Protein AF-A0A524I4J6-F1 (afdb_monomer_lite)

Secondary structure (DSSP, 8-state):
-HHHHHHHHHHHHHHHHHHHHTTS-THHHHHHHHHHHHHHHHHHHHHHHHHHHHHHHHHHHHHT-EEPTTT--EE-TT-SB-TTT-PBP-

Foldseek 3Di:
DVVVVVVVVVVVVVVVVLVVPVVPDSPVVVVVVVVVVVVVVVVVVVVVVVVVVVVVVVVVQVVQFFQDPPPRDTDGHPDQADPPPRHGTD

Radius of gyration: 28.02 Å; chains: 1; bounding box: 64×16×60 Å

Structure (mmCIF, N/CA/C/O backbone):
data_AF-A0A524I4J6-F1
#
_entry.id   AF-A0A524I4J6-F1
#
loop_
_atom_site.group_PDB
_atom_site.id
_atom_site.type_symbol
_atom_site.label_atom_id
_atom_site.label_alt_id
_atom_site.label_comp_id
_atom_site.label_asym_id
_atom_site.label_entity_id
_atom_site.label_seq_id
_atom_site.pdbx_PDB_ins_code
_atom_site.Cartn_x
_atom_site.Cartn_y
_atom_site.Cartn_z
_atom_site.occupancy
_atom_site.B_iso_or_equiv
_atom_site.auth_seq_id
_atom_site.auth_comp_id
_atom_site.auth_asym_id
_atom_site.auth_atom_id
_atom_site.pdbx_PDB_model_num
ATOM 1 N N . MET A 1 1 ? -10.262 -6.483 -22.591 1.00 43.72 1 MET A N 1
ATOM 2 C CA . MET A 1 1 ? -9.177 -7.012 -23.455 1.00 43.72 1 MET A CA 1
ATOM 3 C C . MET A 1 1 ? -8.222 -5.934 -23.988 1.00 43.72 1 MET A C 1
ATOM 5 O O . MET A 1 1 ? -7.063 -6.253 -24.195 1.00 43.72 1 MET A O 1
ATOM 9 N N . ALA A 1 2 ? -8.625 -4.659 -24.114 1.00 50.22 2 ALA A N 1
ATOM 10 C CA . ALA A 1 2 ? -7.726 -3.566 -24.533 1.00 50.22 2 ALA A CA 1
ATOM 11 C C . ALA A 1 2 ? -6.580 -3.236 -23.543 1.00 50.22 2 ALA A C 1
ATOM 13 O O . ALA A 1 2 ? -5.542 -2.727 -23.945 1.00 50.22 2 ALA A O 1
ATOM 14 N N . SER A 1 3 ? -6.736 -3.564 -22.254 1.00 53.88 3 SER A N 1
ATOM 15 C CA . SER A 1 3 ? -5.728 -3.274 -21.219 1.00 53.88 3 SER A CA 1
ATOM 16 C C . SER A 1 3 ? -4.484 -4.177 -21.294 1.00 53.88 3 SER A C 1
ATOM 18 O O . SER A 1 3 ? -3.383 -3.722 -20.996 1.00 53.88 3 SER A O 1
ATOM 20 N N . VAL A 1 4 ? -4.623 -5.423 -21.762 1.00 64.56 4 VAL A N 1
ATOM 21 C CA . VAL A 1 4 ? -3.505 -6.386 -21.831 1.00 64.56 4 VAL A CA 1
ATOM 22 C C . VAL A 1 4 ? -2.570 -6.074 -23.007 1.00 64.56 4 VAL A C 1
ATOM 24 O O . VAL A 1 4 ? -1.355 -6.198 -22.880 1.00 64.56 4 VAL A O 1
ATOM 27 N N . GLY A 1 5 ? -3.115 -5.588 -24.130 1.00 66.12 5 GLY A N 1
ATOM 28 C CA . GLY A 1 5 ? -2.321 -5.203 -25.303 1.00 66.12 5 GLY A CA 1
ATOM 29 C C . GLY A 1 5 ? -1.381 -4.026 -25.030 1.00 66.12 5 GLY A C 1
ATOM 30 O O . GLY A 1 5 ? -0.221 -4.061 -25.433 1.00 66.12 5 GLY A O 1
ATOM 31 N N . GLY A 1 6 ? -1.846 -3.025 -24.273 1.00 70.56 6 GLY A N 1
ATOM 32 C CA . GLY A 1 6 ? -1.018 -1.886 -23.865 1.00 70.56 6 GLY A CA 1
ATOM 33 C C . GLY A 1 6 ? 0.157 -2.291 -22.972 1.00 70.56 6 GLY A C 1
ATOM 34 O O . GLY A 1 6 ? 1.265 -1.804 -23.172 1.00 70.56 6 GLY A O 1
ATOM 35 N N . MET A 1 7 ? -0.051 -3.236 -22.047 1.00 73.00 7 MET A N 1
ATOM 36 C CA . MET A 1 7 ? 1.032 -3.771 -21.213 1.00 73.00 7 MET A CA 1
ATOM 37 C C . MET A 1 7 ? 2.114 -4.452 -22.056 1.00 73.00 7 MET A C 1
ATOM 39 O O . MET A 1 7 ? 3.292 -4.165 -21.877 1.00 73.00 7 MET A O 1
ATOM 43 N N . ILE A 1 8 ? 1.744 -5.304 -23.014 1.00 71.88 8 ILE A N 1
ATOM 44 C CA . ILE A 1 8 ? 2.726 -6.072 -23.798 1.00 71.88 8 ILE A CA 1
ATOM 45 C C . ILE A 1 8 ? 3.548 -5.163 -24.724 1.00 71.88 8 ILE A C 1
ATOM 47 O O . ILE A 1 8 ? 4.765 -5.326 -24.804 1.00 71.88 8 ILE A O 1
ATOM 51 N N . PHE A 1 9 ? 2.924 -4.168 -25.367 1.00 71.44 9 PHE A N 1
ATOM 52 C CA . PHE A 1 9 ? 3.653 -3.176 -26.169 1.00 71.44 9 PHE A CA 1
ATOM 53 C C . PHE A 1 9 ? 4.611 -2.338 -25.319 1.00 71.44 9 PHE A C 1
ATOM 55 O O . PHE A 1 9 ? 5.734 -2.066 -25.743 1.00 71.44 9 PHE A O 1
ATOM 62 N N . PHE A 1 10 ? 4.199 -1.974 -24.105 1.00 71.19 10 PHE A N 1
ATOM 63 C CA . PHE A 1 10 ? 5.038 -1.215 -23.185 1.00 71.19 10 PHE A CA 1
ATOM 64 C C . PHE A 1 10 ? 6.252 -2.028 -22.721 1.00 71.19 10 PHE A C 1
ATOM 66 O O . PHE A 1 10 ? 7.377 -1.532 -22.779 1.00 71.19 10 PHE A O 1
ATOM 73 N N . LEU A 1 11 ? 6.051 -3.297 -22.340 1.00 71.69 11 LEU A N 1
ATOM 74 C CA . LEU A 1 11 ? 7.149 -4.196 -21.980 1.00 71.69 11 LEU A CA 1
ATOM 75 C C . LEU A 1 11 ? 8.083 -4.443 -23.176 1.00 71.69 11 LEU A C 1
ATOM 77 O O . LEU A 1 11 ? 9.296 -4.300 -23.039 1.00 71.69 11 LEU A O 1
ATOM 81 N N . GLY A 1 12 ? 7.539 -4.748 -24.357 1.00 73.25 12 GLY A N 1
ATOM 82 C CA . GLY A 1 12 ? 8.330 -5.011 -25.564 1.00 73.25 12 GLY A CA 1
ATOM 83 C C . GLY A 1 12 ? 9.180 -3.815 -26.002 1.00 73.25 12 GLY A C 1
ATOM 84 O O . GLY A 1 12 ? 10.362 -3.977 -26.312 1.00 73.25 12 GLY A O 1
ATOM 85 N N . SER A 1 13 ? 8.620 -2.603 -25.957 1.00 73.25 13 SER A N 1
ATOM 86 C CA . SER A 1 13 ? 9.355 -1.383 -26.310 1.00 73.25 13 SER A CA 1
ATOM 87 C C . SER A 1 13 ? 10.440 -1.038 -25.283 1.00 73.25 13 SER A C 1
ATOM 89 O O . SER A 1 13 ? 11.492 -0.521 -25.661 1.00 73.25 13 SER A O 1
ATOM 91 N N . PHE A 1 14 ? 10.229 -1.365 -24.004 1.00 69.00 14 PHE A N 1
ATOM 92 C CA . PHE A 1 14 ? 11.248 -1.219 -22.962 1.00 69.00 14 PHE A CA 1
ATOM 93 C C . PHE A 1 14 ? 12.429 -2.163 -23.197 1.00 69.00 14 PHE A C 1
ATOM 95 O O . PHE A 1 14 ? 13.569 -1.710 -23.242 1.00 69.00 14 PHE A O 1
ATOM 102 N N . PHE A 1 15 ? 12.178 -3.456 -23.418 1.00 68.06 15 PHE A N 1
ATOM 103 C CA . PHE A 1 15 ? 13.250 -4.427 -23.667 1.00 68.06 15 PHE A CA 1
ATOM 104 C C . PHE A 1 15 ? 14.021 -4.141 -24.966 1.00 68.06 15 PHE A C 1
ATOM 106 O O . PHE A 1 15 ? 15.241 -4.305 -24.995 1.00 68.06 15 PHE A O 1
ATOM 113 N N . GLY A 1 16 ? 13.346 -3.646 -26.010 1.00 67.81 16 GLY A N 1
ATOM 114 C CA . GLY A 1 16 ? 13.996 -3.224 -27.256 1.00 67.81 16 GLY A CA 1
ATOM 115 C C . GLY A 1 16 ? 14.945 -2.033 -27.073 1.00 67.81 16 GLY A C 1
ATOM 116 O O . GLY A 1 16 ? 16.069 -2.058 -27.572 1.00 67.81 16 GLY A O 1
ATOM 117 N N . LEU A 1 17 ? 14.543 -1.023 -26.295 1.00 65.19 17 LEU A N 1
ATOM 118 C CA . LEU A 1 17 ? 15.404 0.116 -25.943 1.00 65.19 17 LEU A CA 1
ATOM 1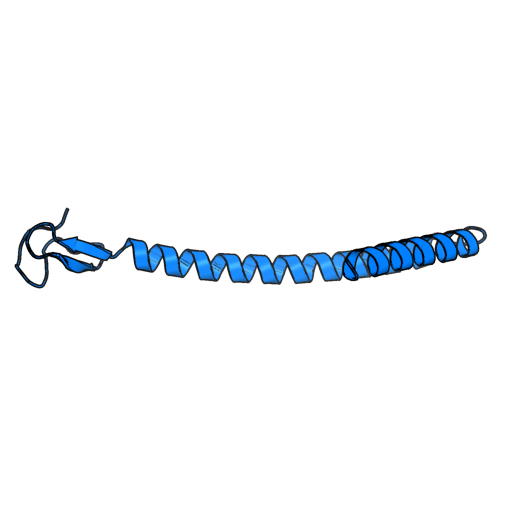19 C C . LEU A 1 17 ? 16.613 -0.310 -25.097 1.00 65.19 17 LEU A C 1
ATOM 121 O O . LEU A 1 17 ? 17.723 0.175 -25.310 1.00 65.19 17 LEU A O 1
ATOM 125 N N . ILE A 1 18 ? 16.411 -1.252 -24.176 1.00 64.75 18 ILE A N 1
ATOM 126 C CA . ILE A 1 18 ? 17.464 -1.817 -23.323 1.00 64.75 18 ILE A CA 1
ATOM 127 C C . ILE A 1 18 ? 18.507 -2.581 -24.152 1.00 64.75 18 ILE A C 1
ATOM 129 O O . ILE A 1 18 ? 19.705 -2.426 -23.917 1.00 64.75 18 ILE A O 1
ATOM 133 N N . ALA A 1 19 ? 18.073 -3.349 -25.155 1.00 63.28 19 ALA A N 1
ATOM 134 C CA . ALA A 1 19 ? 18.968 -4.086 -26.047 1.00 63.28 19 ALA A CA 1
ATOM 135 C C . ALA A 1 19 ? 19.850 -3.157 -26.901 1.00 63.28 19 ALA A C 1
ATOM 137 O O . ALA A 1 19 ? 21.024 -3.454 -27.117 1.00 63.28 19 ALA A O 1
ATOM 138 N N . ILE A 1 20 ? 19.316 -2.009 -27.335 1.00 62.16 20 ILE A N 1
ATOM 139 C CA . ILE A 1 20 ? 20.063 -1.009 -28.119 1.00 62.16 20 ILE A CA 1
ATOM 140 C C . ILE A 1 20 ? 21.060 -0.237 -27.233 1.00 62.16 20 ILE A C 1
ATOM 142 O O . ILE A 1 20 ? 22.152 0.104 -27.681 1.00 62.16 20 ILE A O 1
ATOM 146 N N . LEU A 1 21 ? 20.728 -0.004 -25.958 1.00 58.78 21 LEU A N 1
ATOM 147 C CA . LEU A 1 21 ? 21.579 0.708 -24.990 1.00 58.78 21 LEU A CA 1
ATOM 148 C C . LEU A 1 21 ? 22.616 -0.190 -24.282 1.00 58.78 21 LEU A C 1
ATOM 150 O O . LEU A 1 21 ? 23.536 0.317 -23.640 1.00 58.78 21 LEU A O 1
ATOM 154 N N . GLY A 1 22 ? 22.495 -1.517 -24.391 1.00 59.00 22 GLY A N 1
ATOM 155 C CA . GLY A 1 22 ? 23.347 -2.496 -23.702 1.00 59.00 22 GLY A CA 1
ATOM 156 C C . GLY A 1 22 ? 24.811 -2.541 -24.158 1.00 59.00 22 GLY A C 1
ATOM 157 O O . GLY A 1 22 ? 25.647 -3.103 -23.456 1.00 59.00 22 GLY A O 1
ATOM 158 N N . ILE A 1 23 ? 25.146 -1.927 -25.295 1.00 63.88 23 ILE A N 1
ATOM 159 C CA . ILE A 1 23 ? 26.502 -1.969 -25.868 1.00 63.88 23 ILE A CA 1
ATOM 160 C C . ILE A 1 23 ? 27.456 -0.995 -25.141 1.00 63.88 23 ILE A C 1
ATOM 162 O O . ILE A 1 23 ? 28.669 -1.189 -25.159 1.00 63.88 23 ILE A O 1
ATOM 166 N N . THR A 1 24 ? 26.937 0.009 -24.421 1.00 57.94 24 THR A N 1
ATOM 167 C CA . THR A 1 24 ? 27.753 1.045 -23.760 1.00 57.94 24 THR A CA 1
ATOM 168 C C . THR A 1 24 ? 27.071 1.599 -22.496 1.00 57.94 24 THR A C 1
ATOM 170 O O . THR A 1 24 ? 26.323 2.567 -22.568 1.00 57.94 24 THR A O 1
ATOM 173 N N . GLY A 1 25 ? 27.334 1.035 -21.309 1.00 63.62 25 GLY A N 1
ATOM 174 C CA . GLY A 1 25 ? 27.089 1.752 -20.038 1.00 63.62 25 GLY A CA 1
ATOM 175 C C . GLY A 1 25 ? 25.666 1.713 -19.452 1.00 63.62 25 GLY A C 1
ATOM 176 O O . GLY A 1 25 ? 25.207 2.689 -18.862 1.00 63.62 25 GLY A O 1
ATOM 177 N N . PHE A 1 26 ? 24.983 0.571 -19.540 1.00 68.00 26 PHE A N 1
ATOM 178 C CA . PHE A 1 26 ? 23.584 0.382 -19.121 1.00 68.00 26 PHE A CA 1
ATOM 179 C C . PHE A 1 26 ? 23.286 0.532 -17.604 1.00 68.00 26 PHE A C 1
ATOM 181 O O . PHE A 1 26 ? 22.130 0.555 -17.185 1.00 68.00 26 PHE A O 1
ATOM 188 N N . LEU A 1 27 ? 24.305 0.672 -16.752 1.00 70.00 27 LEU A N 1
ATOM 189 C CA . LEU A 1 27 ? 24.128 0.680 -15.293 1.00 70.00 27 LEU A CA 1
ATOM 190 C C . LEU A 1 27 ? 23.386 1.928 -14.778 1.00 70.00 27 LEU A C 1
ATOM 192 O O . LEU A 1 27 ? 22.564 1.846 -13.867 1.00 70.00 27 LEU A O 1
ATOM 196 N N . ILE A 1 28 ? 23.652 3.083 -15.392 1.00 76.06 28 ILE A N 1
ATOM 197 C CA . ILE A 1 28 ? 23.057 4.369 -15.012 1.00 76.06 28 ILE A CA 1
ATOM 198 C C . ILE A 1 28 ? 21.552 4.413 -15.338 1.00 76.06 28 ILE A C 1
ATOM 200 O O . ILE A 1 28 ? 20.767 4.669 -14.423 1.00 76.06 28 ILE A O 1
ATOM 204 N N . PRO A 1 29 ? 21.096 4.123 -16.575 1.00 73.81 29 PRO A N 1
ATOM 205 C CA . PRO A 1 29 ? 19.664 4.132 -16.876 1.00 73.81 29 PRO A CA 1
ATOM 206 C C . PRO A 1 29 ? 18.889 3.055 -16.102 1.00 73.81 29 PRO A C 1
ATOM 208 O O . PRO A 1 29 ? 17.760 3.309 -15.682 1.00 73.81 29 PRO A O 1
ATOM 211 N N . ALA A 1 30 ? 19.497 1.891 -15.842 1.00 77.25 30 ALA A N 1
ATOM 212 C CA . ALA A 1 30 ? 18.875 0.843 -15.035 1.00 77.25 30 ALA A CA 1
ATOM 213 C C . ALA A 1 30 ? 18.564 1.316 -13.603 1.00 77.25 30 ALA A C 1
ATOM 215 O O . ALA A 1 30 ? 17.453 1.106 -13.113 1.00 77.25 30 ALA A O 1
ATOM 216 N N . LEU A 1 31 ? 19.500 2.011 -12.946 1.00 81.12 31 LEU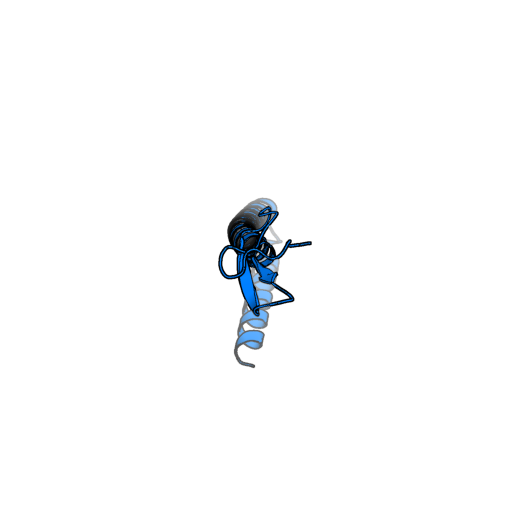 A N 1
ATOM 217 C CA . LEU A 1 31 ? 19.279 2.565 -11.605 1.00 81.12 31 LEU A CA 1
ATOM 218 C C . LEU A 1 31 ? 18.170 3.620 -11.582 1.00 81.12 31 LEU A C 1
ATOM 220 O O . LEU A 1 31 ? 17.352 3.630 -10.660 1.00 81.12 31 LEU A O 1
ATOM 224 N N . VAL A 1 32 ? 18.102 4.470 -12.609 1.00 84.38 32 VAL A N 1
ATOM 225 C CA . VAL A 1 32 ? 17.047 5.485 -12.725 1.00 84.38 32 VAL A CA 1
ATOM 226 C C . VAL A 1 32 ? 15.674 4.818 -12.807 1.00 84.38 32 VAL A C 1
ATOM 228 O O . VAL A 1 32 ? 14.792 5.148 -12.014 1.00 84.38 32 VAL A O 1
ATOM 231 N N . ILE A 1 33 ? 15.501 3.819 -13.676 1.00 84.06 33 ILE A N 1
ATOM 232 C CA . ILE A 1 33 ? 14.219 3.112 -13.833 1.00 84.06 33 ILE A CA 1
ATOM 233 C C . ILE A 1 33 ? 13.833 2.379 -12.539 1.00 84.06 33 ILE A C 1
ATOM 235 O O . ILE A 1 33 ? 12.689 2.482 -12.090 1.00 84.06 33 ILE A O 1
ATOM 239 N N . CYS A 1 34 ? 14.786 1.698 -11.895 1.00 85.31 34 CYS A N 1
ATOM 240 C CA . CYS A 1 34 ? 14.547 1.013 -10.624 1.00 85.31 34 CYS A CA 1
ATOM 241 C C . CYS A 1 34 ? 14.117 1.982 -9.514 1.00 85.31 34 CYS A C 1
ATOM 243 O O . CYS A 1 34 ? 13.191 1.677 -8.761 1.00 85.31 34 CYS A O 1
ATOM 245 N N . SER A 1 35 ? 14.742 3.161 -9.423 1.00 88.50 35 SER A N 1
ATOM 246 C CA . SER A 1 35 ? 14.378 4.161 -8.412 1.00 88.50 35 SER A CA 1
ATOM 247 C C . SER A 1 35 ? 12.960 4.709 -8.613 1.00 88.50 35 SER A C 1
ATOM 249 O O . SER A 1 35 ? 12.207 4.828 -7.646 1.00 88.50 35 SER A O 1
ATOM 251 N N . ILE A 1 36 ? 12.552 4.952 -9.863 1.00 91.19 36 ILE A N 1
ATOM 252 C CA . ILE A 1 36 ? 11.191 5.393 -10.197 1.00 91.19 36 ILE A CA 1
ATOM 253 C C . ILE A 1 36 ? 10.175 4.305 -9.828 1.00 91.19 36 ILE A C 1
ATOM 255 O O . ILE A 1 36 ? 9.170 4.595 -9.174 1.00 91.19 36 ILE A O 1
ATOM 259 N N . GLY A 1 37 ? 10.458 3.045 -10.175 1.00 88.38 37 GLY A N 1
ATOM 260 C CA . GLY A 1 37 ? 9.610 1.907 -9.813 1.00 88.38 37 GLY A CA 1
ATOM 261 C C . GLY A 1 37 ? 9.443 1.755 -8.298 1.00 88.38 37 GLY A C 1
ATOM 262 O O . GLY A 1 37 ? 8.322 1.604 -7.809 1.00 88.38 37 GLY A 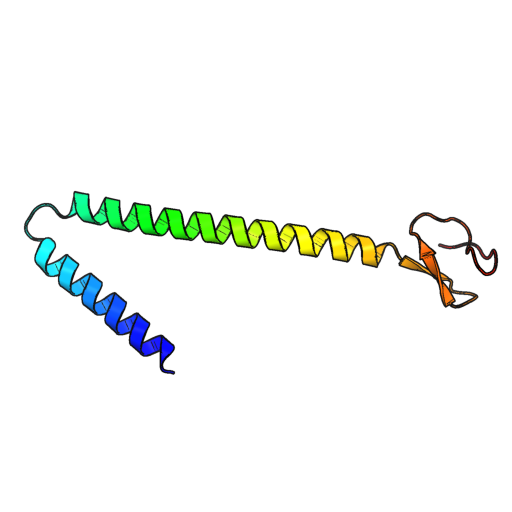O 1
ATOM 263 N N . ALA A 1 38 ? 10.535 1.881 -7.539 1.00 92.25 38 ALA A N 1
ATOM 264 C CA . ALA A 1 38 ? 10.503 1.827 -6.080 1.00 92.25 38 ALA A CA 1
ATOM 265 C C . ALA A 1 38 ? 9.660 2.962 -5.476 1.00 92.25 38 ALA A C 1
ATOM 267 O O . ALA A 1 38 ? 8.864 2.716 -4.569 1.00 92.25 38 ALA A O 1
ATOM 268 N N . LEU A 1 39 ? 9.772 4.187 -6.002 1.00 93.25 39 LEU A N 1
ATOM 269 C CA . LEU A 1 39 ? 8.963 5.322 -5.548 1.00 93.25 39 LEU A CA 1
ATOM 270 C C . LEU A 1 39 ? 7.468 5.090 -5.781 1.00 93.25 39 LEU A C 1
ATOM 272 O O . LEU A 1 39 ? 6.669 5.322 -4.871 1.00 93.25 39 LEU A O 1
ATOM 276 N N . MET A 1 40 ? 7.086 4.586 -6.957 1.00 89.19 40 MET A N 1
ATOM 277 C CA . MET A 1 40 ? 5.685 4.266 -7.249 1.00 89.19 40 MET A CA 1
ATOM 278 C C . MET A 1 40 ? 5.158 3.148 -6.342 1.00 89.19 40 MET A C 1
ATOM 280 O O . MET A 1 40 ? 4.050 3.256 -5.813 1.00 89.19 40 MET A O 1
ATOM 284 N N . MET A 1 41 ? 5.963 2.111 -6.097 1.00 91.19 41 MET A N 1
ATOM 285 C CA . MET A 1 41 ? 5.593 0.999 -5.220 1.00 91.19 41 MET A CA 1
ATOM 286 C C . MET A 1 41 ? 5.429 1.452 -3.759 1.00 91.19 41 MET A C 1
ATOM 288 O O . MET A 1 41 ? 4.464 1.070 -3.100 1.00 91.19 41 MET A O 1
ATOM 292 N N . ILE A 1 42 ? 6.311 2.329 -3.265 1.00 94.19 42 ILE A N 1
ATOM 293 C CA . ILE A 1 42 ? 6.219 2.912 -1.916 1.00 94.19 42 ILE A CA 1
ATOM 294 C C . ILE A 1 42 ? 4.998 3.830 -1.789 1.00 94.19 42 ILE A C 1
ATOM 296 O O . ILE A 1 42 ? 4.296 3.775 -0.775 1.00 94.19 42 ILE A O 1
ATOM 3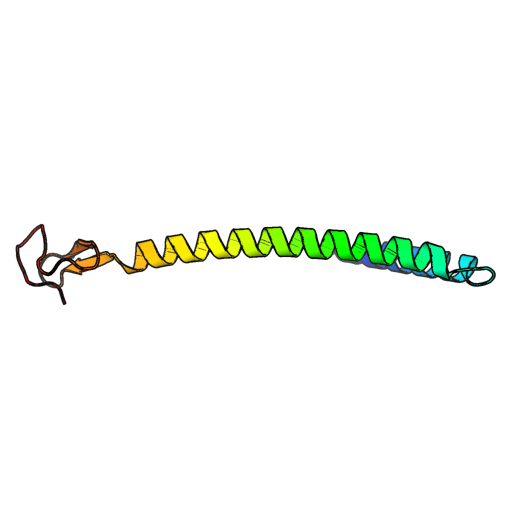00 N N . ALA A 1 43 ? 4.726 4.667 -2.792 1.00 91.50 43 ALA A N 1
ATOM 301 C CA . ALA A 1 43 ? 3.557 5.544 -2.797 1.00 91.50 43 ALA A CA 1
ATOM 302 C C . ALA A 1 43 ? 2.251 4.732 -2.781 1.00 91.50 43 ALA A C 1
ATOM 304 O O . ALA A 1 43 ? 1.373 4.994 -1.953 1.00 91.50 43 ALA A O 1
ATOM 305 N N . GLY A 1 44 ? 2.165 3.692 -3.619 1.00 90.50 44 GLY A N 1
ATOM 306 C CA . GLY A 1 44 ? 1.046 2.750 -3.627 1.00 90.50 44 GLY A CA 1
ATOM 307 C C . GLY A 1 44 ? 0.876 2.042 -2.282 1.00 90.50 44 GLY A C 1
ATOM 308 O O . GLY A 1 44 ? -0.226 2.024 -1.732 1.00 90.50 44 GLY A O 1
ATOM 309 N N . TRP A 1 45 ? 1.972 1.549 -1.692 1.00 91.25 45 TRP A N 1
ATOM 310 C CA . TRP A 1 45 ? 1.940 0.898 -0.378 1.00 91.25 45 TRP A CA 1
ATOM 311 C C . TRP A 1 45 ? 1.422 1.840 0.710 1.00 91.25 45 TRP A C 1
ATOM 313 O O . TRP A 1 45 ? 0.580 1.452 1.520 1.00 91.25 45 TRP A O 1
ATOM 323 N N . ARG A 1 46 ? 1.902 3.089 0.747 1.00 89.56 46 ARG A N 1
ATOM 324 C CA . ARG A 1 46 ? 1.454 4.079 1.739 1.00 89.56 46 ARG A CA 1
ATOM 325 C C . ARG A 1 46 ? -0.039 4.373 1.618 1.00 89.56 46 ARG A C 1
ATOM 327 O O . ARG A 1 46 ? -0.707 4.448 2.647 1.00 89.56 46 ARG A O 1
ATOM 334 N N . SER A 1 47 ? -0.554 4.505 0.396 1.00 88.81 47 SER A N 1
ATOM 335 C CA . SER A 1 47 ? -1.986 4.735 0.175 1.00 88.81 47 SER A CA 1
ATOM 336 C C . SER A 1 47 ? -2.818 3.536 0.624 1.00 88.81 47 SER A C 1
ATOM 338 O O . SER A 1 47 ? -3.772 3.707 1.378 1.00 88.81 47 SER A O 1
ATOM 340 N N . TRP A 1 48 ? -2.418 2.320 0.240 1.00 84.06 48 TRP A N 1
ATOM 341 C CA . TRP A 1 48 ? -3.134 1.101 0.620 1.00 84.06 48 TRP A CA 1
ATOM 342 C C . TRP A 1 48 ? -3.118 0.865 2.135 1.00 84.06 48 TRP A C 1
ATOM 344 O O . TRP A 1 48 ? -4.137 0.527 2.731 1.00 84.06 48 TRP A O 1
ATOM 354 N N . ARG A 1 49 ? -1.981 1.126 2.791 1.00 81.94 49 ARG A N 1
ATOM 355 C CA . ARG A 1 49 ? -1.872 1.022 4.251 1.00 81.94 49 ARG A CA 1
ATOM 356 C C . ARG A 1 49 ? -2.776 2.032 4.966 1.00 81.94 49 ARG A C 1
ATOM 358 O O . ARG A 1 49 ? -3.313 1.713 6.023 1.00 81.94 49 ARG A O 1
ATOM 365 N N . LYS A 1 50 ? -2.940 3.240 4.417 1.00 75.19 50 LYS A N 1
ATOM 366 C CA . LYS A 1 50 ? -3.823 4.261 4.998 1.00 75.19 50 LYS A CA 1
ATOM 367 C C . LYS A 1 50 ? -5.298 3.869 4.881 1.00 75.19 50 LYS A C 1
ATOM 369 O O . LYS A 1 50 ? -6.042 4.050 5.838 1.00 75.19 50 LYS A O 1
ATOM 374 N N . ASP A 1 51 ? -5.687 3.306 3.744 1.00 74.44 51 ASP A N 1
ATOM 375 C CA . ASP A 1 51 ? -7.045 2.817 3.496 1.00 74.44 51 ASP A CA 1
ATOM 376 C C . ASP A 1 51 ? -7.426 1.661 4.442 1.00 74.44 51 ASP A C 1
ATOM 378 O O . ASP A 1 51 ? -8.457 1.704 5.113 1.00 74.44 51 ASP A O 1
ATOM 382 N N . GLN A 1 52 ? -6.515 0.698 4.622 1.00 72.69 52 GLN A N 1
ATOM 383 C CA . GLN A 1 52 ? -6.676 -0.411 5.572 1.00 72.69 52 GLN A CA 1
ATOM 384 C C . GLN A 1 52 ? -6.923 0.062 7.015 1.00 72.69 52 GLN A C 1
ATOM 386 O O . GLN A 1 52 ? -7.744 -0.520 7.721 1.00 72.69 52 GLN A O 1
ATOM 391 N N . HIS A 1 53 ? -6.256 1.137 7.448 1.00 65.56 53 HIS A N 1
ATOM 392 C CA . HIS A 1 53 ? -6.443 1.693 8.792 1.00 65.56 53 HIS A CA 1
ATOM 393 C C . HIS A 1 53 ? -7.815 2.342 9.001 1.00 65.56 53 HIS A C 1
ATOM 395 O O . HIS A 1 53 ? -8.328 2.323 10.117 1.00 65.56 53 HIS A O 1
ATOM 401 N N . HIS A 1 54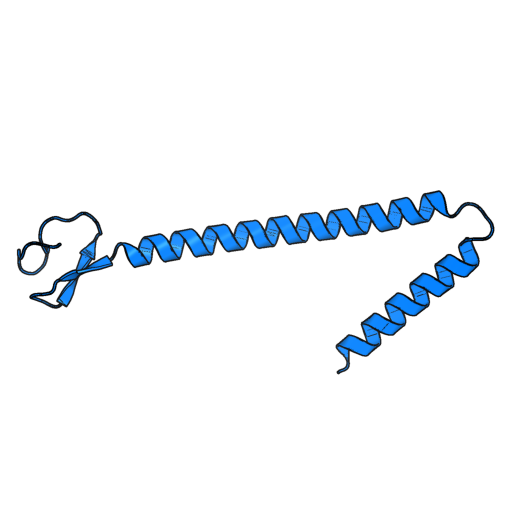 ? -8.411 2.932 7.963 1.00 62.03 54 HIS A N 1
ATOM 402 C CA . HIS A 1 54 ? -9.753 3.504 8.083 1.00 62.03 54 HIS A CA 1
ATOM 403 C C . HIS A 1 54 ? -10.816 2.409 8.179 1.00 62.03 54 HIS A C 1
ATOM 405 O O . HIS A 1 54 ? -11.696 2.488 9.036 1.00 62.03 54 HIS A O 1
ATOM 411 N N . HIS A 1 55 ? -10.678 1.352 7.378 1.00 61.25 55 HIS A N 1
ATOM 412 C CA . HIS A 1 55 ? -11.612 0.229 7.390 1.00 61.25 55 HIS A CA 1
ATOM 413 C C . HIS A 1 55 ? -11.624 -0.538 8.720 1.00 61.25 55 HIS A C 1
ATOM 415 O O . HIS A 1 55 ? -12.690 -0.955 9.172 1.00 61.25 55 HIS A O 1
ATOM 421 N N . SER A 1 56 ? -10.473 -0.702 9.381 1.00 61.53 56 SER A N 1
ATOM 422 C CA . SER A 1 56 ? -10.424 -1.395 10.675 1.00 61.53 56 SER A CA 1
ATOM 423 C C . SER A 1 56 ? -11.138 -0.616 11.785 1.00 61.53 56 SER A C 1
ATOM 425 O O . SER A 1 56 ? -11.823 -1.215 12.607 1.00 61.53 56 SER A O 1
ATOM 427 N N . VAL A 1 57 ? -11.031 0.719 11.787 1.00 62.22 57 VAL A N 1
ATOM 428 C CA . VAL A 1 57 ? -11.631 1.574 12.828 1.00 62.22 57 VAL A CA 1
ATOM 429 C C . VAL A 1 57 ? -13.157 1.626 12.721 1.00 62.22 57 VAL A C 1
ATOM 431 O O . VAL A 1 57 ? -13.839 1.686 13.743 1.00 62.22 57 VAL A O 1
ATOM 434 N N . GLU A 1 58 ? -13.719 1.600 11.512 1.00 61.47 58 GLU A N 1
ATOM 435 C CA . GLU A 1 58 ? -15.178 1.534 11.344 1.00 61.47 58 GLU A CA 1
ATOM 436 C C . GLU A 1 58 ? -15.741 0.174 11.758 1.00 61.47 58 GLU A C 1
ATOM 438 O O . GLU A 1 58 ? -16.762 0.122 12.445 1.00 61.47 58 GLU A O 1
ATOM 443 N N . PHE A 1 59 ? -15.039 -0.914 11.435 1.00 61.19 59 PHE A N 1
ATOM 444 C CA . PHE A 1 59 ? -15.473 -2.259 11.807 1.00 61.19 59 PHE A CA 1
ATOM 445 C C . PHE A 1 59 ? -15.479 -2.466 13.328 1.00 61.19 59 PHE A C 1
ATOM 447 O O . PHE A 1 59 ? -16.376 -3.106 13.872 1.00 61.19 59 PHE A O 1
ATOM 454 N N . GLU A 1 60 ? -14.507 -1.889 14.034 1.00 61.34 60 GLU A N 1
ATOM 455 C CA . GLU A 1 60 ? -14.423 -1.967 15.495 1.00 61.34 60 GLU A CA 1
ATOM 456 C C . GLU A 1 60 ? -15.540 -1.152 16.173 1.00 61.34 60 GLU A C 1
ATOM 458 O O . GLU A 1 60 ? -16.176 -1.638 17.107 1.00 61.34 60 GLU A O 1
ATOM 463 N N . LYS A 1 61 ? -15.893 0.017 15.616 1.00 60.53 61 LYS A N 1
ATOM 464 C CA . LYS A 1 61 ? -17.056 0.810 16.062 1.00 60.53 61 LYS A CA 1
ATOM 465 C C . LYS A 1 61 ? -18.398 0.123 15.812 1.00 60.53 61 LYS A C 1
ATOM 467 O O . LYS A 1 61 ? -19.348 0.344 16.562 1.00 60.53 61 LYS A O 1
ATOM 472 N N . GLU A 1 62 ? -18.518 -0.660 14.745 1.00 59.53 62 GLU A N 1
ATOM 473 C CA . GLU A 1 62 ? -19.750 -1.397 14.455 1.00 59.53 62 GLU A CA 1
ATOM 474 C C . GLU A 1 62 ? -19.895 -2.634 15.349 1.00 59.53 62 GLU A C 1
ATOM 476 O O . GLU A 1 62 ? -20.995 -2.933 15.818 1.00 59.53 62 GLU A O 1
ATOM 481 N N . LYS A 1 63 ? -18.778 -3.293 15.676 1.00 59.72 63 LYS A N 1
ATOM 482 C CA . LYS A 1 63 ? -18.752 -4.485 16.533 1.00 59.72 63 LYS A CA 1
ATOM 483 C C . LYS A 1 63 ? -19.102 -4.202 17.998 1.00 59.72 63 LYS A C 1
ATOM 485 O O . LYS A 1 63 ? -19.542 -5.109 18.697 1.00 59.72 63 LYS A O 1
ATOM 490 N N . GLU A 1 64 ? -18.951 -2.964 18.460 1.00 60.72 64 GLU A N 1
ATOM 491 C CA . GLU A 1 64 ? -19.343 -2.570 19.818 1.00 60.72 64 GLU A CA 1
ATOM 492 C C . GLU A 1 64 ? -20.856 -2.389 20.001 1.00 60.72 64 GLU A C 1
ATOM 494 O O . GLU A 1 64 ? -21.295 -2.126 21.114 1.00 60.72 64 GLU A O 1
ATOM 499 N N . ARG A 1 65 ? -21.703 -2.539 18.975 1.00 66.56 65 ARG A N 1
ATOM 500 C CA . ARG A 1 65 ? -23.157 -2.456 19.192 1.00 66.56 65 ARG A CA 1
ATOM 501 C C . ARG A 1 65 ? -23.713 -3.788 19.692 1.00 66.56 65 ARG A C 1
ATOM 503 O O . ARG A 1 65 ? -23.902 -4.721 18.915 1.00 66.56 65 ARG A O 1
ATOM 510 N N . LEU A 1 66 ? -24.023 -3.857 20.985 1.00 69.75 66 LEU A N 1
ATOM 511 C CA . LEU A 1 66 ? -24.709 -4.997 21.594 1.00 69.75 66 LEU A CA 1
ATOM 512 C C . LEU A 1 66 ? -26.220 -4.869 21.363 1.00 69.75 66 LEU A C 1
ATOM 514 O O . LEU A 1 66 ? -26.837 -3.860 21.718 1.00 69.75 66 LEU A O 1
ATOM 518 N N . LEU A 1 67 ? -26.828 -5.897 20.773 1.00 78.00 67 LEU A N 1
ATOM 519 C CA . LEU A 1 67 ? -28.282 -6.026 20.692 1.00 78.00 67 LEU A CA 1
ATOM 520 C C . LEU A 1 67 ? -28.818 -6.594 22.006 1.00 78.00 67 LEU A C 1
ATOM 522 O O . LEU A 1 67 ? -28.319 -7.590 22.518 1.00 78.00 67 LEU A O 1
ATOM 526 N N . CYS A 1 68 ? -29.850 -5.961 22.554 1.00 82.31 68 CYS A N 1
ATOM 527 C CA . CYS A 1 68 ? -30.535 -6.477 23.729 1.00 82.31 68 CYS A CA 1
ATOM 528 C C . CYS A 1 68 ? -31.433 -7.667 23.356 1.00 82.31 68 CYS A C 1
ATOM 530 O O . CYS A 1 68 ? -32.390 -7.490 22.605 1.00 82.31 68 CYS A O 1
ATOM 532 N N . ASP A 1 69 ? -31.205 -8.834 23.963 1.00 82.19 69 ASP A N 1
ATOM 533 C CA . ASP A 1 69 ? -32.015 -10.049 23.747 1.00 82.19 69 ASP A CA 1
ATOM 534 C C . ASP A 1 69 ? -33.499 -9.891 24.131 1.00 82.19 69 ASP A C 1
ATOM 536 O O . ASP A 1 69 ? -34.352 -10.642 23.666 1.00 82.19 69 ASP A O 1
ATOM 540 N N . TYR A 1 70 ? -33.821 -8.921 24.992 1.00 84.25 70 TYR A N 1
ATOM 541 C CA . TYR A 1 70 ? -35.174 -8.742 25.525 1.00 84.25 70 TYR A CA 1
ATOM 542 C C . TYR A 1 70 ? -36.029 -7.786 24.692 1.00 84.25 70 TYR A C 1
ATOM 544 O O . TYR A 1 70 ? -37.191 -8.075 24.427 1.00 84.25 70 TYR A O 1
ATOM 552 N N . CYS A 1 71 ? -35.482 -6.626 24.311 1.00 86.56 71 CYS A N 1
ATOM 553 C CA . CYS A 1 71 ? -36.237 -5.587 23.598 1.00 86.56 71 CYS A CA 1
ATOM 554 C C . CYS A 1 71 ? -35.741 -5.322 22.172 1.00 86.56 71 CYS A C 1
ATOM 556 O O . CYS A 1 71 ? -36.350 -4.524 21.464 1.00 86.56 71 CYS A O 1
ATOM 558 N N . GLY A 1 72 ? -34.627 -5.934 21.758 1.00 83.19 72 GLY A N 1
ATOM 559 C CA . GLY A 1 72 ? -34.003 -5.692 20.455 1.00 83.19 72 GLY A CA 1
ATOM 560 C C . GLY A 1 72 ? -33.329 -4.322 20.315 1.00 83.19 72 GLY A C 1
ATOM 561 O O . GLY A 1 72 ? -32.924 -3.951 19.216 1.00 83.19 72 GLY A O 1
ATOM 562 N N . GLY A 1 73 ? -33.208 -3.547 21.398 1.00 83.31 73 GLY A N 1
ATOM 563 C CA . GLY A 1 73 ? -32.538 -2.246 21.383 1.00 83.31 73 GLY A CA 1
ATOM 564 C C . GLY A 1 73 ? -31.032 -2.379 21.146 1.00 83.31 73 GLY A C 1
ATOM 565 O O . GLY A 1 73 ? -30.391 -3.256 21.723 1.00 83.31 73 GLY A O 1
ATOM 566 N N . GLN A 1 74 ? -30.465 -1.499 20.318 1.00 83.88 74 GLN A N 1
ATOM 567 C CA . GLN A 1 74 ? -29.014 -1.388 20.141 1.00 83.88 74 GLN A CA 1
ATOM 568 C C . GLN A 1 74 ? -28.423 -0.524 21.257 1.00 83.88 74 GLN A C 1
ATOM 570 O O . GLN A 1 74 ? -28.791 0.646 21.390 1.00 83.88 74 GLN A O 1
ATOM 575 N N . ASN A 1 75 ? -27.500 -1.089 22.032 1.00 80.00 75 ASN A N 1
ATOM 576 C CA . ASN A 1 75 ? -26.758 -0.387 23.077 1.00 80.00 75 ASN A CA 1
ATOM 577 C C . ASN A 1 75 ? -25.271 -0.301 22.718 1.00 80.00 75 ASN A C 1
ATOM 579 O O . ASN A 1 75 ? -24.778 -1.040 21.863 1.00 80.00 75 ASN A O 1
ATOM 583 N N . ALA A 1 76 ? -24.570 0.632 23.356 1.00 77.94 76 ALA A N 1
ATOM 584 C CA . ALA A 1 76 ? -23.128 0.762 23.208 1.00 77.94 76 ALA A CA 1
ATOM 585 C C . ALA A 1 76 ? -22.398 -0.374 23.944 1.00 77.94 76 ALA A C 1
ATOM 587 O O . ALA A 1 76 ? -22.880 -0.899 24.951 1.00 77.94 76 ALA A O 1
ATOM 588 N N . GLY A 1 77 ? -21.223 -0.740 23.443 1.00 72.88 77 GLY A N 1
ATOM 589 C CA . GLY A 1 77 ? -20.385 -1.783 24.018 1.00 72.88 77 GLY A CA 1
ATOM 590 C C . GLY A 1 77 ? -19.879 -1.350 25.387 1.00 72.88 77 GLY A C 1
ATOM 591 O O . GLY A 1 77 ? -19.421 -0.224 25.556 1.00 72.88 77 GLY A O 1
ATOM 592 N N . GLY A 1 78 ? -19.991 -2.236 26.377 1.00 74.25 78 GLY A N 1
ATOM 593 C CA . GLY A 1 78 ? -19.563 -1.968 27.753 1.00 74.25 78 GLY A CA 1
ATOM 594 C C . GLY A 1 78 ? -20.656 -1.448 28.695 1.00 74.25 78 GLY A C 1
ATOM 595 O O . GLY A 1 78 ? -20.387 -1.283 29.885 1.00 74.25 78 GLY A O 1
ATOM 596 N N . GLU A 1 79 ? -21.888 -1.232 28.225 1.00 74.69 79 GLU A N 1
ATOM 597 C CA . GLU A 1 79 ? -23.027 -0.996 29.121 1.00 74.69 79 GLU A CA 1
ATOM 598 C C . GLU A 1 79 ? -23.482 -2.313 29.780 1.00 74.69 79 GLU A C 1
ATOM 600 O O . GLU A 1 79 ? -23.704 -3.314 29.107 1.00 74.69 79 GLU A O 1
ATOM 605 N N . LEU A 1 80 ? -23.652 -2.317 31.108 1.00 81.12 80 LEU A N 1
ATOM 606 C CA . LEU A 1 80 ? -24.112 -3.494 31.870 1.00 81.12 80 LEU A CA 1
ATOM 607 C C . LEU A 1 80 ? -25.635 -3.707 31.786 1.00 81.12 80 LEU A C 1
ATOM 609 O O . LEU A 1 80 ? -26.139 -4.774 32.138 1.00 81.12 80 LEU A O 1
ATOM 613 N N . GLN A 1 81 ? -26.386 -2.682 31.373 1.00 86.88 81 GLN A N 1
ATOM 614 C CA . GLN A 1 81 ? -27.849 -2.677 31.329 1.00 86.88 81 GLN A CA 1
ATOM 615 C C . GLN A 1 81 ? -28.345 -1.945 30.083 1.00 86.88 81 GLN A C 1
ATOM 617 O O . GLN A 1 81 ? -27.783 -0.933 29.678 1.00 86.88 81 GLN A O 1
ATOM 622 N N . CYS A 1 82 ? -29.429 -2.444 29.497 1.00 86.81 82 CYS A N 1
ATOM 623 C CA . CYS A 1 82 ? -30.067 -1.866 28.324 1.00 86.81 82 CYS A CA 1
ATOM 624 C C . CYS A 1 82 ? -30.739 -0.532 28.657 1.00 86.81 82 CYS A C 1
ATOM 626 O O . CYS A 1 82 ? -31.587 -0.465 29.549 1.00 86.81 82 CYS A O 1
ATOM 628 N N . ARG A 1 83 ? -30.459 0.513 27.871 1.00 84.31 83 ARG A N 1
ATOM 629 C CA . ARG A 1 83 ? -31.007 1.861 28.100 1.00 84.31 83 ARG A CA 1
ATOM 630 C C . ARG A 1 83 ? -32.510 1.987 27.825 1.00 84.31 83 ARG A C 1
ATOM 632 O O . ARG A 1 83 ? -33.134 2.946 28.265 1.00 84.31 83 ARG A O 1
ATOM 639 N N . PHE A 1 84 ? -33.091 1.037 27.093 1.00 87.19 84 PHE A N 1
ATOM 640 C CA . PHE A 1 84 ? -34.509 1.053 26.718 1.00 87.19 84 PHE A CA 1
ATOM 641 C C . PHE A 1 84 ? -35.400 0.274 27.690 1.00 87.19 84 PHE A C 1
ATOM 643 O O . PHE A 1 84 ? -36.502 0.720 27.991 1.00 87.19 84 PHE A O 1
ATOM 650 N N . CYS A 1 85 ? -34.948 -0.893 28.163 1.00 87.75 85 CYS A N 1
ATOM 651 C CA . CYS A 1 85 ? -35.758 -1.789 28.999 1.00 87.75 85 CYS A CA 1
ATOM 652 C C . CYS A 1 85 ? -35.158 -2.091 30.379 1.00 87.75 85 CYS A C 1
ATOM 654 O O . CYS A 1 85 ? -35.811 -2.751 31.181 1.00 87.75 85 CYS A O 1
ATOM 656 N N . GLY A 1 86 ? -33.925 -1.656 30.662 1.00 85.56 86 GLY A N 1
ATOM 657 C CA . GLY A 1 86 ? -33.233 -1.927 31.927 1.00 85.56 86 GLY A CA 1
ATOM 658 C C . GLY A 1 86 ? -32.744 -3.370 32.100 1.00 85.56 86 GLY A C 1
ATOM 659 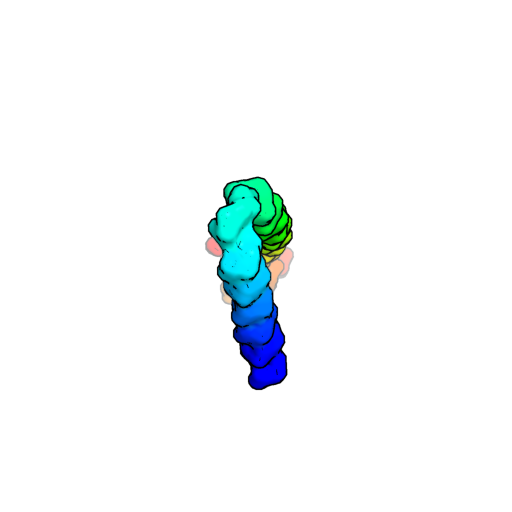O O . GLY A 1 86 ? -32.195 -3.704 33.145 1.00 85.56 86 GLY A O 1
ATOM 660 N N . ALA A 1 87 ? -32.926 -4.243 31.104 1.00 87.94 87 ALA A N 1
ATOM 661 C CA . ALA A 1 87 ? -32.466 -5.626 31.184 1.00 87.94 87 ALA A CA 1
ATOM 662 C C . ALA A 1 87 ? -30.927 -5.713 31.145 1.00 87.94 87 ALA A C 1
ATOM 664 O O . ALA A 1 87 ? -30.300 -4.915 30.444 1.00 87.94 87 ALA A O 1
ATOM 665 N N . PRO A 1 88 ? -30.303 -6.675 31.848 1.00 84.00 88 PRO A N 1
ATOM 666 C CA . PRO A 1 88 ? -28.853 -6.837 31.831 1.00 84.00 88 PRO A CA 1
ATOM 667 C C . PRO A 1 88 ? -28.358 -7.230 30.431 1.00 84.00 88 PRO A C 1
ATOM 669 O O . PRO A 1 88 ? -28.926 -8.126 29.801 1.00 84.00 88 PRO A O 1
ATOM 672 N N . LEU A 1 89 ? -27.304 -6.561 29.960 1.00 76.81 89 LEU A N 1
ATOM 673 C CA . LEU A 1 89 ? -26.599 -6.889 28.716 1.00 76.81 89 LEU A CA 1
ATOM 674 C C . LEU A 1 89 ? -25.438 -7.844 29.039 1.00 76.81 89 LEU A C 1
ATOM 676 O O . LEU A 1 89 ? -24.823 -7.720 30.100 1.00 76.81 89 LEU A O 1
ATOM 680 N N . ARG A 1 90 ? -25.189 -8.827 28.168 1.00 66.12 90 ARG A N 1
ATOM 681 C CA . ARG A 1 90 ? -24.116 -9.825 28.308 1.00 66.12 90 ARG A CA 1
ATOM 682 C C . ARG A 1 90 ? -22.994 -9.577 27.317 1.00 66.12 90 ARG A C 1
ATOM 684 O O . ARG A 1 90 ? -23.309 -9.127 26.195 1.00 66.12 90 ARG A O 1
#

Sequence (90 aa):
MASVGGMIFFLGSFFGLIAILGITGFLIPALVICSIGALMMIAGWRSWRKDQHHHSVEFEKEKERLLCDYCGGQNAGGELQCRFCGAPLR

pLDDT: mean 74.64, std 11.49, range [43.72, 94.19]